Protein AF-A0A699WHK5-F1 (afdb_monomer_lite)

Structure (mmCIF, N/CA/C/O backbone):
data_AF-A0A699WHK5-F1
#
_entry.id   AF-A0A699WHK5-F1
#
loop_
_atom_site.group_PDB
_atom_site.id
_atom_site.type_symbol
_atom_site.label_atom_id
_atom_site.label_alt_id
_atom_site.label_comp_id
_atom_site.label_asym_id
_atom_site.label_entity_id
_atom_site.label_seq_id
_atom_site.pdbx_PDB_ins_code
_atom_site.Cartn_x
_atom_site.Cartn_y
_atom_site.Cartn_z
_atom_site.occupancy
_atom_site.B_iso_or_equiv
_atom_site.auth_seq_id
_atom_site.auth_comp_id
_atom_site.auth_asym_id
_atom_site.auth_atom_id
_atom_site.pdbx_PDB_model_num
ATOM 1 N N . MET A 1 1 ? 8.293 5.431 -17.877 1.00 53.56 1 MET A N 1
ATOM 2 C CA . MET A 1 1 ? 8.292 4.482 -16.744 1.00 53.56 1 MET A CA 1
ATOM 3 C C . MET A 1 1 ? 8.827 5.246 -15.550 1.00 53.56 1 MET A C 1
ATOM 5 O O . MET A 1 1 ? 9.984 5.637 -15.575 1.00 53.56 1 MET A O 1
ATOM 9 N N . ASP A 1 2 ? 7.966 5.569 -14.587 1.00 67.81 2 ASP A N 1
ATOM 10 C CA . ASP A 1 2 ? 8.274 6.562 -13.553 1.00 67.81 2 ASP A CA 1
ATOM 11 C C . ASP A 1 2 ? 8.861 5.880 -12.313 1.00 67.81 2 ASP A C 1
ATOM 13 O O . ASP A 1 2 ? 8.115 5.371 -11.473 1.00 67.81 2 ASP A O 1
ATOM 17 N N . LEU A 1 3 ? 10.190 5.900 -12.177 1.00 70.50 3 LEU A N 1
ATOM 18 C CA . LEU A 1 3 ? 10.888 5.398 -10.985 1.00 70.50 3 LEU A CA 1
ATOM 19 C C . LEU A 1 3 ? 10.307 6.014 -9.696 1.00 70.50 3 LEU A C 1
ATOM 21 O O . LEU A 1 3 ? 10.109 5.318 -8.705 1.00 70.50 3 LEU A O 1
ATOM 25 N N . ALA A 1 4 ? 9.887 7.283 -9.764 1.00 78.38 4 ALA A N 1
ATOM 26 C CA . ALA A 1 4 ? 9.227 8.003 -8.678 1.00 78.38 4 ALA A CA 1
ATOM 27 C C . ALA A 1 4 ? 7.933 7.334 -8.172 1.00 78.38 4 ALA A C 1
ATOM 29 O O . ALA A 1 4 ? 7.662 7.351 -6.974 1.00 78.38 4 ALA A O 1
ATOM 30 N N . LYS A 1 5 ? 7.127 6.717 -9.051 1.00 78.00 5 LYS A N 1
ATOM 31 C CA . LYS A 1 5 ? 5.894 6.022 -8.634 1.00 78.00 5 LYS A CA 1
ATOM 32 C C . LYS A 1 5 ? 6.208 4.720 -7.906 1.00 78.00 5 LYS A C 1
ATOM 34 O O . LYS A 1 5 ? 5.503 4.362 -6.969 1.00 78.00 5 LYS A O 1
ATOM 39 N N . VAL A 1 6 ? 7.252 4.014 -8.336 1.00 78.06 6 VAL A N 1
ATOM 40 C CA . VAL A 1 6 ? 7.688 2.768 -7.693 1.00 78.06 6 VAL A CA 1
ATOM 41 C C . VAL A 1 6 ? 8.357 3.071 -6.365 1.00 78.06 6 VAL A C 1
ATOM 43 O O . VAL A 1 6 ? 8.020 2.443 -5.371 1.00 78.06 6 VAL A O 1
ATOM 46 N N . GLU A 1 7 ? 9.209 4.094 -6.301 1.00 81.94 7 GLU A N 1
ATOM 47 C CA . GLU A 1 7 ? 9.751 4.583 -5.035 1.00 81.94 7 GLU A CA 1
ATOM 48 C C . GLU A 1 7 ? 8.656 5.017 -4.064 1.00 81.94 7 GLU A C 1
ATOM 50 O O . GLU A 1 7 ? 8.745 4.683 -2.885 1.00 81.94 7 GLU A O 1
ATOM 55 N N . ALA A 1 8 ? 7.610 5.703 -4.538 1.00 84.44 8 ALA A N 1
ATOM 56 C CA . ALA A 1 8 ? 6.470 6.061 -3.701 1.00 84.44 8 ALA A CA 1
ATOM 57 C C . ALA A 1 8 ? 5.784 4.816 -3.121 1.00 84.44 8 ALA A C 1
ATOM 59 O O . ALA A 1 8 ? 5.477 4.797 -1.936 1.00 84.44 8 ALA A O 1
ATOM 60 N N . ILE A 1 9 ? 5.602 3.756 -3.917 1.00 83.75 9 ILE A N 1
ATOM 61 C CA . ILE A 1 9 ? 5.035 2.474 -3.466 1.00 83.75 9 ILE A CA 1
ATOM 62 C C . ILE A 1 9 ? 5.972 1.778 -2.465 1.00 83.75 9 ILE A C 1
ATOM 64 O O . ILE A 1 9 ? 5.512 1.300 -1.431 1.00 83.75 9 ILE A O 1
ATOM 68 N N . THR A 1 10 ? 7.285 1.764 -2.709 1.00 82.00 10 THR A N 1
ATOM 69 C CA . THR A 1 10 ? 8.294 1.159 -1.818 1.00 82.00 10 THR A CA 1
ATOM 70 C C . THR A 1 10 ? 8.414 1.890 -0.488 1.00 82.00 10 THR A C 1
ATOM 72 O O . THR A 1 10 ? 8.481 1.261 0.568 1.00 82.00 10 THR A O 1
ATOM 75 N N . LYS A 1 11 ? 8.415 3.221 -0.519 1.00 84.81 11 LYS A N 1
ATOM 76 C CA . LYS A 1 11 ? 8.484 4.079 0.669 1.00 84.81 11 LYS A CA 1
ATOM 77 C C . LYS A 1 11 ? 7.109 4.316 1.290 1.00 84.81 11 LYS A C 1
ATOM 79 O O . LYS A 1 11 ? 7.023 5.012 2.297 1.00 84.81 11 LYS A O 1
ATOM 84 N N . TRP A 1 12 ? 6.050 3.731 0.722 1.00 87.88 12 TRP A N 1
ATOM 85 C CA . TRP A 1 12 ? 4.698 3.901 1.233 1.00 87.88 12 TRP A CA 1
ATOM 86 C C . TRP A 1 12 ? 4.640 3.400 2.681 1.00 87.88 12 TRP A C 1
ATOM 88 O O . TRP A 1 12 ? 5.005 2.235 2.920 1.00 87.88 12 TRP A O 1
ATOM 98 N N . PRO A 1 13 ? 4.227 4.254 3.636 1.00 87.69 13 PRO A N 1
ATOM 99 C CA . PRO A 1 13 ? 4.138 3.878 5.039 1.00 87.69 13 PRO A CA 1
ATOM 100 C C . PRO A 1 13 ? 3.041 2.832 5.241 1.00 87.69 13 PRO A C 1
ATOM 102 O O . PRO A 1 13 ? 2.200 2.614 4.371 1.00 87.69 13 PRO A O 1
ATOM 105 N N . ARG A 1 14 ? 3.029 2.170 6.399 1.00 88.19 14 ARG A N 1
ATOM 106 C CA . ARG A 1 14 ? 1.927 1.270 6.752 1.00 88.19 14 ARG A CA 1
ATOM 107 C C . ARG A 1 14 ? 0.620 2.076 6.766 1.00 88.19 14 ARG A C 1
ATOM 109 O O . ARG A 1 14 ? 0.506 2.986 7.587 1.00 88.19 14 ARG A O 1
ATOM 116 N N . PRO A 1 15 ? -0.351 1.771 5.889 1.00 86.81 15 PRO A N 1
ATOM 117 C CA . PRO A 1 15 ? -1.584 2.533 5.835 1.00 86.81 15 PRO A CA 1
ATOM 118 C C . PRO A 1 15 ? -2.384 2.291 7.116 1.00 86.81 15 PRO A C 1
ATOM 120 O O . PRO A 1 15 ? -2.509 1.166 7.603 1.00 86.81 15 PRO A O 1
ATOM 123 N N . THR A 1 16 ? -2.924 3.372 7.663 1.00 87.00 16 THR A N 1
ATOM 124 C CA . THR A 1 16 ? -3.682 3.372 8.924 1.00 87.00 16 THR A CA 1
ATOM 125 C C . THR A 1 16 ? -5.183 3.493 8.697 1.00 87.00 16 THR A C 1
ATOM 127 O O . THR A 1 16 ? -5.976 3.291 9.613 1.00 87.00 16 THR A O 1
ATOM 130 N N . SER A 1 17 ? -5.572 3.824 7.465 1.00 86.75 17 SER A N 1
ATOM 131 C CA . SER A 1 17 ? -6.947 4.105 7.080 1.00 86.75 17 SER A CA 1
ATOM 132 C C . SER A 1 17 ? -7.319 3.451 5.753 1.00 86.75 17 SER A C 1
ATOM 134 O O . SER A 1 17 ? -6.496 3.293 4.849 1.00 86.75 17 SER A O 1
ATOM 136 N N . VAL A 1 18 ? -8.612 3.162 5.593 1.00 86.31 18 VAL A N 1
ATOM 137 C CA . VAL A 1 18 ? -9.204 2.628 4.353 1.00 86.31 18 VAL A CA 1
ATOM 138 C C . VAL A 1 18 ? -8.869 3.497 3.134 1.00 86.31 18 VAL A C 1
ATOM 140 O O . VAL A 1 18 ? -8.593 2.972 2.059 1.00 86.31 18 VAL A O 1
ATOM 143 N N . THR A 1 19 ? -8.832 4.821 3.299 1.00 87.69 19 THR A N 1
ATOM 144 C CA . THR A 1 19 ? -8.502 5.778 2.231 1.00 87.69 19 THR A CA 1
ATOM 145 C C . THR A 1 19 ? -7.058 5.643 1.736 1.00 87.69 19 THR A C 1
ATOM 147 O O . THR A 1 19 ? -6.801 5.763 0.535 1.00 87.69 19 THR A O 1
ATOM 150 N N . GLU A 1 20 ? -6.111 5.352 2.633 1.00 89.56 20 GLU A N 1
ATOM 151 C CA . GLU A 1 20 ? -4.712 5.110 2.263 1.00 89.56 20 GLU A CA 1
ATOM 152 C C . GLU A 1 20 ? -4.568 3.771 1.539 1.00 89.56 20 GLU A C 1
ATOM 154 O O . GLU A 1 20 ? -3.905 3.705 0.507 1.00 89.56 20 GLU A O 1
ATOM 159 N N . VAL A 1 21 ? -5.252 2.724 2.020 1.00 88.62 21 VAL A N 1
ATOM 160 C CA . VAL A 1 21 ? -5.294 1.416 1.345 1.00 88.62 21 VAL A CA 1
ATOM 161 C C . VAL A 1 21 ? -5.917 1.538 -0.047 1.00 88.62 21 VAL A C 1
ATOM 163 O O . VAL A 1 21 ? -5.387 0.973 -1.001 1.00 88.62 21 VAL A O 1
ATOM 166 N N . HIS A 1 22 ? -6.996 2.315 -0.192 1.00 87.94 22 HIS A N 1
ATOM 167 C CA . HIS A 1 22 ? -7.613 2.600 -1.489 1.00 87.94 22 HIS A CA 1
ATOM 168 C C . HIS A 1 22 ? -6.627 3.294 -2.435 1.00 87.94 22 HIS A C 1
ATOM 170 O O . HIS A 1 22 ? -6.468 2.876 -3.580 1.00 87.94 22 HIS A O 1
ATOM 176 N N . SER A 1 23 ? -5.948 4.339 -1.956 1.00 89.88 23 SER A N 1
ATOM 177 C CA . SER A 1 23 ? -4.951 5.083 -2.736 1.00 89.88 23 SER A CA 1
ATOM 178 C C . SER A 1 23 ? -3.787 4.189 -3.167 1.00 89.88 23 SER A C 1
ATOM 180 O O . SER A 1 23 ? -3.386 4.210 -4.331 1.00 89.88 23 SER A O 1
ATOM 182 N N . PHE A 1 24 ? -3.299 3.343 -2.257 1.00 88.81 24 PHE A N 1
ATOM 183 C CA . PHE A 1 24 ? -2.268 2.359 -2.552 1.00 88.81 24 PHE A CA 1
ATOM 184 C C . PHE A 1 24 ? -2.736 1.349 -3.602 1.00 88.81 24 PHE A C 1
ATOM 186 O O . PHE A 1 24 ? -2.039 1.140 -4.587 1.00 88.81 24 PHE A O 1
ATOM 193 N N . LEU A 1 25 ? -3.921 0.751 -3.443 1.00 87.94 25 LEU A N 1
ATOM 194 C CA . LEU A 1 25 ? -4.455 -0.222 -4.399 1.00 87.94 25 LEU A CA 1
ATOM 195 C C . LEU A 1 25 ? -4.738 0.398 -5.770 1.00 87.94 25 LEU A C 1
ATOM 197 O O . LEU A 1 25 ? -4.553 -0.278 -6.780 1.00 87.94 25 LEU A O 1
ATOM 201 N N . ALA A 1 26 ? -5.134 1.670 -5.828 1.00 87.75 26 ALA A N 1
ATOM 202 C CA . ALA A 1 26 ? -5.301 2.394 -7.084 1.00 87.75 26 ALA A CA 1
ATOM 203 C C . ALA A 1 26 ? -3.964 2.530 -7.835 1.00 87.75 26 ALA A C 1
ATOM 205 O O . ALA A 1 26 ? -3.888 2.229 -9.028 1.00 87.75 26 ALA A O 1
ATOM 206 N N . LEU A 1 27 ? -2.892 2.903 -7.128 1.00 85.81 27 LEU A N 1
ATOM 207 C CA . LEU A 1 27 ? -1.532 2.969 -7.673 1.00 85.81 27 LEU A CA 1
ATOM 208 C C . LEU A 1 27 ? -0.984 1.586 -8.034 1.00 85.81 27 LEU A C 1
ATOM 210 O O . LEU A 1 27 ? -0.476 1.380 -9.133 1.00 85.81 27 LEU A O 1
ATOM 214 N N . ALA A 1 28 ? -1.127 0.617 -7.139 1.00 85.31 28 ALA A N 1
ATOM 215 C CA . ALA A 1 28 ? -0.705 -0.762 -7.338 1.00 85.31 28 ALA A CA 1
ATOM 216 C C . ALA A 1 28 ? -1.456 -1.421 -8.511 1.00 85.31 28 ALA A C 1
ATOM 218 O O . ALA A 1 28 ? -0.884 -2.216 -9.256 1.00 85.31 28 ALA A O 1
ATOM 219 N N . GLY A 1 29 ? -2.713 -1.026 -8.739 1.00 84.69 29 GLY A N 1
ATOM 220 C CA . GLY A 1 29 ? -3.538 -1.455 -9.863 1.00 84.69 29 GLY A CA 1
ATOM 221 C C . GLY A 1 29 ? -2.962 -1.078 -11.229 1.00 84.69 29 GLY A C 1
ATOM 222 O O . GLY A 1 29 ? -3.165 -1.824 -12.187 1.00 84.69 29 GLY A O 1
ATOM 223 N N . TYR A 1 30 ? -2.175 0.001 -11.325 1.00 83.94 30 TYR A N 1
ATOM 224 C CA . TYR A 1 30 ? -1.416 0.336 -12.538 1.00 83.94 30 TYR A CA 1
ATOM 225 C C . TYR A 1 30 ? -0.387 -0.755 -12.880 1.00 83.94 30 TYR A C 1
ATOM 227 O O . TYR A 1 30 ? -0.206 -1.115 -14.043 1.00 83.94 30 TYR A O 1
ATOM 235 N N . TYR A 1 31 ? 0.228 -1.346 -11.855 1.00 82.25 31 TYR A N 1
ATOM 236 C CA . TYR A 1 31 ? 1.256 -2.381 -11.977 1.00 82.25 31 TYR A CA 1
ATOM 237 C C . TYR A 1 31 ? 0.698 -3.809 -11.969 1.00 82.25 31 TYR A C 1
ATOM 239 O O . TYR A 1 31 ? 1.467 -4.764 -12.072 1.00 82.25 31 TYR A O 1
ATOM 247 N N . ARG A 1 32 ? -0.631 -3.990 -11.922 1.00 82.62 32 ARG A N 1
ATOM 248 C CA . ARG A 1 32 ? -1.281 -5.316 -11.863 1.00 82.62 32 ARG A CA 1
ATOM 249 C C . ARG A 1 32 ? -0.832 -6.289 -12.956 1.00 82.62 32 ARG A C 1
ATOM 251 O O . ARG A 1 32 ? -0.925 -7.491 -12.762 1.00 82.62 32 ARG A O 1
ATOM 258 N N . ARG A 1 33 ? -0.407 -5.779 -14.121 1.00 82.12 33 ARG A N 1
ATOM 259 C CA . ARG A 1 33 ? 0.054 -6.591 -15.263 1.00 82.12 33 ARG A CA 1
ATOM 260 C C . ARG A 1 33 ? 1.405 -7.256 -15.015 1.00 82.12 33 ARG A C 1
ATOM 262 O O . ARG A 1 33 ? 1.702 -8.244 -15.668 1.00 82.12 33 ARG A O 1
ATOM 269 N N . PHE A 1 34 ? 2.188 -6.723 -14.085 1.00 76.12 34 PHE A N 1
ATOM 270 C CA . PHE A 1 34 ? 3.520 -7.219 -13.765 1.00 76.12 34 PHE A CA 1
ATOM 271 C C . PHE A 1 34 ? 3.575 -7.955 -12.421 1.00 76.12 34 PHE A C 1
ATOM 273 O O . PHE A 1 34 ? 4.559 -8.615 -12.109 1.00 76.12 34 PHE A O 1
ATOM 280 N N . VAL A 1 35 ? 2.513 -7.852 -11.621 1.00 82.94 35 VAL A N 1
ATOM 281 C CA . VAL A 1 35 ? 2.384 -8.548 -10.342 1.00 82.94 35 VAL A CA 1
ATOM 282 C C . VAL A 1 35 ? 1.565 -9.816 -10.553 1.00 82.94 35 VAL A C 1
ATOM 284 O O . VAL A 1 35 ? 0.331 -9.788 -10.566 1.00 82.94 35 VAL A O 1
ATOM 287 N N . GLU A 1 36 ? 2.245 -10.951 -10.692 1.00 83.38 36 GLU A N 1
ATOM 288 C CA . GLU A 1 36 ? 1.564 -12.242 -10.724 1.00 83.38 36 GLU A CA 1
ATOM 289 C C . GLU A 1 36 ? 0.831 -12.481 -9.397 1.00 83.38 36 GLU A C 1
ATOM 291 O O . GLU A 1 36 ? 1.373 -12.255 -8.313 1.00 83.38 36 GLU A O 1
ATOM 296 N N . GLY A 1 37 ? -0.432 -12.903 -9.471 1.00 85.56 37 GLY A N 1
ATOM 297 C CA . GLY A 1 37 ? -1.247 -13.128 -8.280 1.00 85.56 37 GLY A CA 1
ATOM 298 C C . GLY A 1 37 ? -1.684 -11.850 -7.555 1.00 85.56 37 GLY A C 1
ATOM 299 O O . GLY A 1 37 ? -2.111 -11.948 -6.405 1.00 85.56 37 GLY A O 1
ATOM 300 N N . PHE A 1 38 ? -1.646 -10.676 -8.207 1.00 87.19 38 PHE A N 1
ATOM 301 C CA . PHE A 1 38 ? -2.096 -9.398 -7.631 1.00 87.19 38 PHE A CA 1
ATOM 302 C C . PHE A 1 38 ? -3.440 -9.517 -6.912 1.00 87.19 38 PHE A C 1
ATOM 304 O O . PHE A 1 38 ? -3.569 -9.092 -5.772 1.00 87.19 38 PHE A O 1
ATOM 311 N N . SER A 1 39 ? -4.437 -10.148 -7.538 1.00 86.00 39 SER A N 1
ATOM 312 C CA . SER A 1 39 ? -5.768 -10.319 -6.946 1.00 86.00 39 SER A CA 1
ATOM 313 C C . SER A 1 39 ? -5.745 -11.095 -5.626 1.00 86.00 39 SER A C 1
ATOM 315 O O . SER A 1 39 ? -6.531 -10.791 -4.734 1.00 86.00 39 SER A O 1
ATOM 317 N N . ARG A 1 40 ? -4.838 -12.069 -5.477 1.00 88.88 40 ARG A N 1
ATOM 318 C CA . ARG A 1 40 ? -4.694 -12.882 -4.261 1.00 88.88 40 ARG A CA 1
ATOM 319 C C . ARG A 1 40 ? -4.049 -12.095 -3.120 1.00 88.88 40 ARG A C 1
ATOM 321 O O . ARG A 1 40 ? -4.460 -12.264 -1.979 1.00 88.88 40 ARG A O 1
ATOM 328 N N . LEU A 1 41 ? -3.097 -11.218 -3.436 1.00 88.62 41 LEU A N 1
ATOM 329 C CA . LEU A 1 41 ? -2.455 -10.318 -2.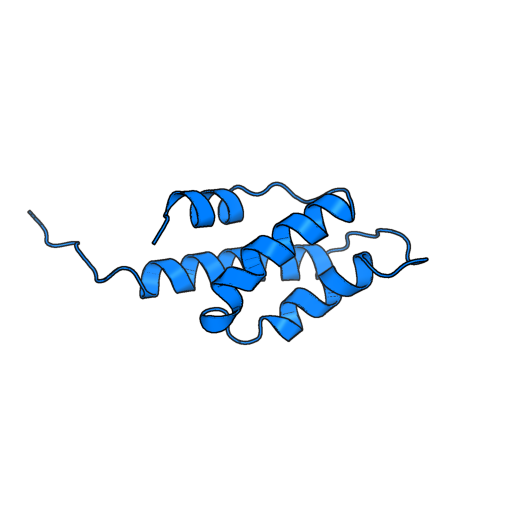471 1.00 88.62 41 LEU A CA 1
ATOM 330 C C . LEU A 1 41 ? -3.352 -9.119 -2.122 1.00 88.62 41 LEU A C 1
ATOM 332 O O . LEU A 1 41 ? -3.425 -8.689 -0.979 1.00 88.62 41 LEU A O 1
ATOM 336 N N . ALA A 1 42 ? -4.092 -8.593 -3.096 1.00 87.69 42 ALA A N 1
ATOM 337 C CA . ALA A 1 42 ? -5.015 -7.484 -2.889 1.00 87.69 42 ALA A CA 1
ATOM 338 C C . ALA A 1 42 ? -6.270 -7.907 -2.114 1.00 87.69 42 ALA A C 1
ATOM 340 O O . ALA A 1 42 ? -6.863 -7.076 -1.440 1.00 87.69 42 ALA A O 1
ATOM 341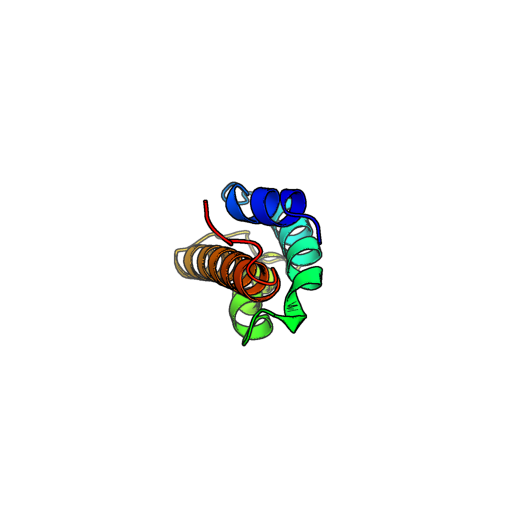 N N . LEU A 1 43 ? -6.658 -9.185 -2.165 1.00 88.44 43 LEU A N 1
ATOM 342 C CA . LEU A 1 43 ? -7.836 -9.750 -1.498 1.00 88.44 43 LEU A CA 1
ATOM 343 C C . LEU A 1 43 ? -7.980 -9.334 -0.018 1.00 88.44 43 LEU A C 1
ATOM 345 O O . LEU A 1 43 ? -9.005 -8.729 0.314 1.00 88.44 43 LEU A O 1
ATOM 349 N N . PRO A 1 44 ? -6.996 -9.594 0.868 1.00 87.50 44 PRO A N 1
ATOM 350 C CA . PRO A 1 44 ? -7.066 -9.174 2.269 1.00 87.50 44 PRO A CA 1
ATOM 351 C C . PRO A 1 44 ? -7.120 -7.652 2.441 1.00 87.50 44 PRO A C 1
ATOM 353 O O . PRO A 1 44 ? -7.800 -7.181 3.347 1.00 87.50 44 PRO A O 1
ATOM 356 N N . LEU A 1 45 ? -6.494 -6.877 1.550 1.00 87.94 45 LEU A N 1
ATOM 357 C CA . LEU A 1 45 ? -6.553 -5.411 1.574 1.00 87.94 45 LEU A CA 1
ATOM 358 C C . LEU A 1 45 ? -7.925 -4.883 1.126 1.00 87.94 45 LEU A C 1
ATOM 360 O O . LEU A 1 45 ? -8.474 -3.988 1.756 1.00 87.94 45 LEU A O 1
ATOM 364 N N . THR A 1 46 ? -8.537 -5.474 0.097 1.00 86.31 46 THR A N 1
ATOM 365 C CA . THR A 1 46 ? -9.902 -5.126 -0.332 1.00 86.31 46 THR A CA 1
ATOM 366 C C . THR A 1 46 ? -10.969 -5.498 0.692 1.00 86.31 46 THR A C 1
ATOM 368 O O . THR A 1 46 ? -12.012 -4.847 0.726 1.00 86.31 46 THR A O 1
ATOM 371 N N . LYS A 1 47 ? -10.736 -6.513 1.538 1.00 86.19 47 LYS A N 1
ATOM 372 C CA . LYS A 1 47 ? -11.637 -6.830 2.658 1.00 86.19 47 LYS A CA 1
ATOM 373 C C . LYS A 1 47 ? -11.680 -5.691 3.679 1.00 86.19 47 LYS A C 1
ATOM 375 O O . LYS A 1 47 ? -12.772 -5.239 4.003 1.00 86.19 47 LYS A O 1
ATOM 380 N N . LEU A 1 48 ? -10.524 -5.108 4.022 1.00 83.38 48 LEU A N 1
ATOM 381 C CA . LEU A 1 48 ? -10.444 -3.930 4.905 1.00 83.38 48 LEU A CA 1
ATOM 382 C C . LEU A 1 48 ? -11.254 -2.727 4.409 1.00 83.38 48 LEU A C 1
ATOM 384 O O . LEU A 1 48 ? -11.614 -1.859 5.196 1.00 83.38 48 LEU A O 1
ATOM 388 N N . MET A 1 49 ? -11.505 -2.648 3.102 1.00 83.19 49 MET A N 1
ATOM 389 C CA . MET A 1 49 ? -12.240 -1.547 2.486 1.00 83.19 49 MET A CA 1
ATOM 390 C C . MET A 1 49 ? -13.749 -1.793 2.415 1.00 83.19 49 MET A C 1
ATOM 392 O O . MET A 1 49 ? -14.493 -0.914 1.975 1.00 83.19 49 MET A O 1
ATOM 396 N N . ARG A 1 50 ? -14.226 -2.981 2.808 1.00 83.12 50 ARG A N 1
ATOM 397 C CA . ARG A 1 50 ? -15.654 -3.291 2.784 1.00 83.12 50 ARG A CA 1
ATOM 398 C C . ARG A 1 50 ? -16.396 -2.449 3.811 1.00 83.12 50 ARG A C 1
ATOM 400 O O . ARG A 1 50 ? -16.014 -2.335 4.974 1.00 83.12 50 ARG A O 1
ATOM 407 N N . LYS A 1 51 ? -17.515 -1.876 3.369 1.00 77.50 51 LYS A N 1
ATOM 408 C CA . LYS A 1 51 ? -18.387 -1.063 4.213 1.00 77.50 51 LYS A CA 1
ATOM 409 C C . LYS A 1 51 ? -18.941 -1.921 5.357 1.00 77.50 51 LYS A C 1
ATOM 411 O O . LYS A 1 51 ? -19.617 -2.912 5.101 1.00 77.50 51 LYS A O 1
ATOM 416 N N . GLY A 1 52 ? -18.668 -1.513 6.596 1.00 72.75 52 GLY A N 1
ATOM 417 C CA . GLY A 1 52 ? -19.119 -2.205 7.810 1.00 72.75 52 GLY A CA 1
ATOM 418 C C . GLY A 1 52 ? -18.083 -3.138 8.445 1.00 72.75 52 GLY A C 1
ATOM 419 O O . GLY A 1 52 ? -18.333 -3.646 9.535 1.00 72.75 52 GLY A O 1
ATOM 420 N N . GLU A 1 53 ? -16.920 -3.334 7.820 1.00 75.12 53 GLU A N 1
ATOM 421 C CA . GLU A 1 53 ? -15.811 -4.084 8.411 1.00 75.12 53 GLU A CA 1
ATOM 422 C C . GLU A 1 53 ? -14.935 -3.140 9.254 1.00 75.12 53 GLU A C 1
ATOM 424 O O . GLU A 1 53 ? -14.672 -1.998 8.866 1.00 75.12 53 GLU A O 1
ATOM 429 N N . LYS A 1 54 ? -14.499 -3.585 10.440 1.00 80.50 54 LYS A N 1
ATOM 430 C CA . LYS A 1 54 ? -13.514 -2.824 11.221 1.00 80.50 54 LYS A CA 1
ATOM 431 C C . LYS A 1 54 ? -12.184 -2.869 10.475 1.00 80.50 54 LYS A C 1
ATOM 433 O O . LYS A 1 54 ? -11.756 -3.937 10.047 1.00 80.50 54 LYS A O 1
ATOM 438 N N . PHE A 1 55 ? -11.514 -1.726 10.362 1.00 83.75 55 PHE A N 1
ATOM 439 C CA . PHE A 1 55 ? -10.152 -1.681 9.844 1.00 83.75 55 PHE A CA 1
ATOM 440 C C . PHE A 1 55 ? -9.220 -2.384 10.840 1.00 83.75 55 PHE A C 1
ATOM 442 O O . PHE A 1 55 ? -8.825 -1.801 11.848 1.00 83.75 55 PHE A O 1
ATOM 449 N N . VAL A 1 56 ? -8.923 -3.659 10.592 1.00 84.38 56 VAL A N 1
ATOM 450 C CA . VAL A 1 56 ? 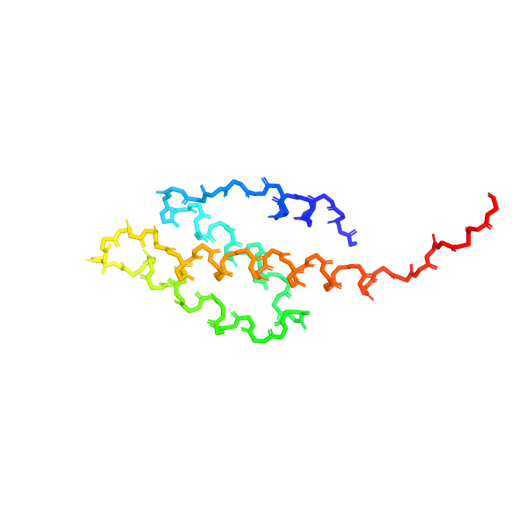-8.025 -4.460 11.430 1.00 84.38 56 VAL A CA 1
ATOM 451 C C . VAL A 1 56 ? -6.808 -4.848 10.608 1.00 84.38 56 VAL A C 1
ATOM 453 O O . VAL A 1 56 ? -6.868 -5.726 9.752 1.00 84.38 56 VAL A O 1
ATOM 456 N N . TRP A 1 57 ? -5.692 -4.181 10.873 1.00 86.56 57 TRP A N 1
ATOM 457 C CA . TRP A 1 57 ? -4.428 -4.481 10.216 1.00 86.56 57 TRP A CA 1
ATOM 458 C C . TRP A 1 57 ? -3.668 -5.557 10.992 1.00 86.56 57 TRP A C 1
ATOM 460 O O . TRP A 1 57 ? -2.994 -5.243 11.974 1.00 86.56 57 TRP A O 1
ATOM 470 N N . ASN A 1 58 ? -3.782 -6.810 10.551 1.00 88.44 58 ASN A N 1
ATOM 471 C CA . ASN A 1 58 ? -3.031 -7.936 11.107 1.00 88.44 58 ASN A CA 1
ATOM 472 C C . ASN A 1 58 ? -1.824 -8.281 10.225 1.00 88.44 58 ASN A C 1
ATOM 474 O O . ASN A 1 58 ? -1.624 -7.707 9.151 1.00 88.44 58 ASN A O 1
ATOM 478 N N . GLU A 1 59 ? -1.061 -9.283 10.653 1.00 88.88 59 GLU A N 1
ATOM 479 C CA . GLU A 1 59 ? 0.076 -9.826 9.906 1.00 88.88 59 GLU A CA 1
ATOM 480 C C . GLU A 1 59 ? -0.302 -10.286 8.490 1.00 88.88 59 GLU A C 1
ATOM 482 O O . GLU A 1 59 ? 0.481 -10.106 7.566 1.00 88.88 59 GLU A O 1
ATOM 487 N N . GLU A 1 60 ? -1.511 -10.815 8.263 1.00 87.81 60 GLU A N 1
ATOM 488 C CA . GLU A 1 60 ? -1.956 -11.191 6.911 1.00 87.81 60 GLU A CA 1
ATOM 489 C C . GLU A 1 60 ? -2.049 -9.987 5.962 1.00 87.81 60 GLU A C 1
ATOM 491 O O . GLU A 1 60 ? -1.650 -10.077 4.796 1.00 87.81 60 GLU A O 1
ATOM 496 N N . GLN A 1 61 ? -2.569 -8.855 6.447 1.00 87.69 61 GLN A N 1
ATOM 497 C CA . GLN A 1 61 ? -2.677 -7.621 5.668 1.00 87.69 61 GLN A CA 1
ATOM 498 C C . GLN A 1 61 ? -1.301 -6.988 5.464 1.00 87.69 61 GLN A C 1
ATOM 500 O O . GLN A 1 61 ? -0.994 -6.570 4.349 1.00 87.69 61 GLN A O 1
ATOM 505 N N . GLU A 1 62 ? -0.462 -6.984 6.502 1.00 90.19 62 GLU A N 1
ATOM 506 C CA . GLU A 1 62 ? 0.914 -6.489 6.431 1.00 90.19 62 GLU A CA 1
ATOM 507 C C . GLU A 1 62 ? 1.749 -7.287 5.431 1.00 90.19 62 GLU A C 1
ATOM 509 O O . GLU A 1 62 ? 2.324 -6.714 4.509 1.00 90.19 62 GLU A O 1
ATOM 514 N N . LYS A 1 63 ? 1.715 -8.617 5.531 1.00 91.00 63 LYS A N 1
ATOM 515 C CA . LYS A 1 63 ? 2.415 -9.519 4.619 1.00 91.00 63 LYS A CA 1
ATOM 516 C C . LYS A 1 63 ? 1.947 -9.341 3.181 1.00 91.00 63 LYS A C 1
ATOM 518 O O . LYS A 1 63 ? 2.760 -9.325 2.265 1.00 91.00 63 LYS A O 1
ATOM 523 N N . SER A 1 64 ? 0.642 -9.174 2.973 1.00 90.62 64 SER A N 1
ATOM 524 C CA . SER A 1 64 ? 0.088 -8.956 1.635 1.00 90.62 64 SER A CA 1
ATOM 525 C C . SER A 1 64 ? 0.474 -7.597 1.054 1.00 90.62 64 SER A C 1
ATOM 527 O O . SER A 1 64 ? 0.748 -7.496 -0.141 1.00 90.62 64 SER A O 1
ATOM 529 N N . PHE A 1 65 ? 0.517 -6.560 1.892 1.00 89.94 65 PHE A N 1
ATOM 530 C CA . PHE A 1 65 ? 0.968 -5.223 1.522 1.00 89.94 65 PHE A CA 1
ATOM 531 C C . PHE A 1 65 ? 2.455 -5.207 1.156 1.00 89.94 65 PHE A C 1
ATOM 533 O O . PHE A 1 65 ? 2.829 -4.659 0.119 1.00 89.94 65 PHE A O 1
ATOM 540 N N . GLU A 1 66 ? 3.295 -5.849 1.965 1.00 89.81 66 GLU A N 1
ATOM 541 C CA . GLU A 1 66 ? 4.731 -5.938 1.723 1.00 89.81 66 GLU A CA 1
ATOM 542 C C . GLU A 1 66 ? 5.0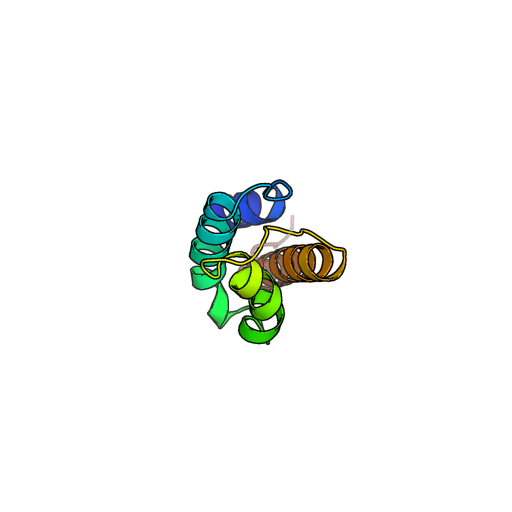50 -6.771 0.476 1.00 89.81 66 GLU A C 1
ATOM 544 O O . GLU A 1 66 ? 5.806 -6.314 -0.381 1.00 89.81 66 GLU A O 1
ATOM 549 N N . GLU A 1 67 ? 4.390 -7.919 0.293 1.00 90.31 67 GLU A N 1
ATOM 550 C CA . GLU A 1 67 ? 4.496 -8.719 -0.935 1.00 90.31 67 GLU A CA 1
ATOM 551 C C . GLU A 1 67 ? 4.089 -7.914 -2.175 1.00 90.31 67 GLU A C 1
ATOM 553 O O . GLU A 1 67 ? 4.757 -7.980 -3.207 1.00 90.31 67 GLU A O 1
ATOM 558 N N . LEU A 1 68 ? 3.019 -7.115 -2.093 1.00 88.62 68 LEU A N 1
ATOM 559 C CA . LEU A 1 68 ? 2.612 -6.222 -3.181 1.00 88.62 68 LEU A CA 1
ATOM 560 C C . LEU A 1 68 ? 3.712 -5.217 -3.522 1.00 88.62 68 LEU A C 1
ATOM 562 O O . LEU A 1 68 ? 4.045 -5.064 -4.696 1.00 88.62 68 LEU A O 1
ATOM 566 N N . LYS A 1 69 ? 4.314 -4.575 -2.517 1.00 88.00 69 LYS A N 1
ATOM 567 C CA . LYS A 1 69 ? 5.439 -3.649 -2.716 1.00 88.00 69 LYS A CA 1
ATOM 568 C C . LYS A 1 69 ? 6.620 -4.356 -3.384 1.00 88.00 69 LYS A C 1
ATOM 570 O O . LYS A 1 69 ? 7.107 -3.873 -4.404 1.00 88.00 69 LYS A O 1
ATOM 575 N N . GLN A 1 70 ? 7.024 -5.520 -2.877 1.00 86.94 70 GLN A N 1
ATOM 576 C CA . GLN A 1 70 ? 8.133 -6.312 -3.422 1.00 86.94 70 GLN A CA 1
ATOM 577 C C . GLN A 1 70 ? 7.891 -6.725 -4.878 1.00 86.94 70 GLN A C 1
ATOM 579 O O . GLN A 1 70 ? 8.754 -6.526 -5.734 1.00 86.94 70 GLN A O 1
ATOM 584 N N . ARG A 1 71 ? 6.695 -7.235 -5.196 1.00 86.69 71 ARG A N 1
ATOM 585 C CA . ARG A 1 71 ? 6.335 -7.644 -6.562 1.00 86.69 71 ARG A CA 1
ATOM 586 C C . ARG A 1 71 ? 6.330 -6.464 -7.525 1.00 86.69 71 ARG A C 1
ATOM 588 O O . ARG A 1 71 ? 6.788 -6.620 -8.648 1.00 86.69 71 ARG A O 1
ATOM 595 N N . ILE A 1 72 ? 5.835 -5.298 -7.101 1.00 83.62 72 ILE A N 1
ATOM 596 C CA . ILE A 1 72 ? 5.811 -4.081 -7.929 1.00 83.62 72 ILE A CA 1
ATOM 597 C C . ILE A 1 72 ? 7.233 -3.573 -8.199 1.00 83.62 72 ILE A C 1
ATOM 599 O O . ILE A 1 72 ? 7.542 -3.198 -9.329 1.00 83.62 72 ILE A O 1
ATOM 603 N N . VAL A 1 73 ? 8.112 -3.599 -7.194 1.00 82.94 73 VAL A N 1
ATOM 604 C CA . VAL A 1 73 ? 9.530 -3.239 -7.356 1.00 82.94 73 VAL A CA 1
ATOM 605 C C . VAL A 1 73 ? 10.234 -4.210 -8.294 1.00 82.94 73 VAL A C 1
ATOM 607 O O . VAL A 1 73 ? 10.887 -3.779 -9.240 1.00 82.94 73 VAL A O 1
ATOM 610 N N . SER A 1 74 ? 10.063 -5.513 -8.072 1.00 80.31 74 SER A N 1
ATOM 611 C CA . SER A 1 74 ? 10.668 -6.561 -8.897 1.00 80.31 74 SER A CA 1
ATOM 612 C C . SER A 1 74 ? 10.198 -6.466 -10.352 1.00 80.31 74 SER A C 1
ATOM 614 O O . SER A 1 74 ? 11.014 -6.416 -11.268 1.00 80.31 74 SER A O 1
ATOM 616 N N . ALA A 1 75 ? 8.891 -6.306 -10.562 1.00 76.12 75 ALA A N 1
ATOM 617 C CA . ALA A 1 75 ? 8.289 -6.014 -11.856 1.00 76.12 75 ALA A CA 1
ATOM 618 C C . ALA A 1 75 ? 8.927 -4.817 -12.573 1.00 76.12 75 ALA A C 1
ATOM 620 O O . ALA A 1 75 ? 9.193 -4.886 -13.774 1.00 76.12 75 ALA A O 1
ATOM 621 N N . HIS A 1 76 ? 9.154 -3.716 -11.851 1.00 70.31 76 HIS A N 1
ATOM 622 C CA . HIS A 1 76 ? 9.752 -2.514 -12.421 1.00 70.31 76 HIS A CA 1
ATOM 623 C C . HIS A 1 76 ? 11.225 -2.710 -12.781 1.00 70.31 76 HIS A C 1
ATOM 625 O O . HIS A 1 76 ? 11.642 -2.315 -13.868 1.00 70.31 76 HIS A O 1
ATOM 631 N N . VAL A 1 77 ? 11.995 -3.369 -11.910 1.00 65.88 77 VAL A N 1
ATOM 632 C CA . VAL A 1 77 ? 13.387 -3.749 -12.197 1.00 65.88 77 VAL A CA 1
ATOM 633 C C . VAL A 1 77 ? 13.463 -4.617 -13.458 1.00 65.88 77 VAL A C 1
ATOM 635 O O . VAL A 1 77 ? 14.358 -4.419 -14.270 1.00 65.88 77 VAL A O 1
ATOM 638 N N . LEU A 1 78 ? 12.495 -5.514 -13.671 1.00 63.81 78 LEU A N 1
ATOM 639 C CA . LEU A 1 78 ? 12.413 -6.362 -14.867 1.00 63.81 78 LEU A CA 1
ATOM 640 C C . LEU A 1 78 ? 12.005 -5.611 -16.146 1.00 63.81 78 LEU A C 1
ATOM 642 O O . LEU A 1 78 ? 12.284 -6.088 -17.242 1.00 63.81 78 LEU A O 1
ATOM 646 N N . THR A 1 79 ? 11.323 -4.466 -16.034 1.00 59.06 79 THR A N 1
ATOM 647 C CA . THR A 1 79 ? 10.906 -3.659 -17.197 1.00 59.06 79 THR A CA 1
ATOM 648 C C . THR A 1 79 ? 11.870 -2.537 -17.553 1.00 59.06 79 THR A C 1
ATOM 650 O O . THR A 1 79 ? 11.753 -1.965 -18.637 1.00 59.06 79 THR A O 1
ATOM 653 N N . LEU A 1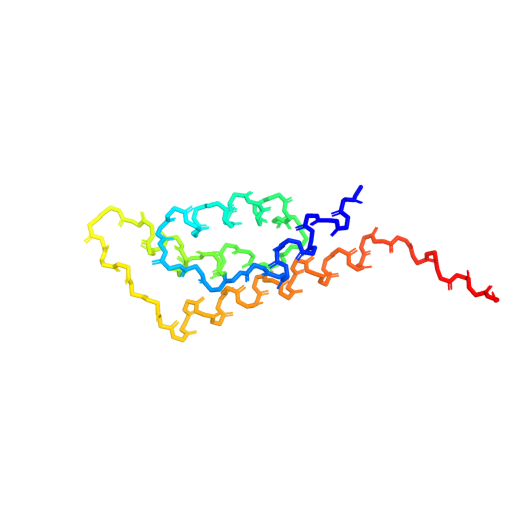 80 ? 12.824 -2.219 -16.681 1.00 55.62 80 LEU A N 1
ATOM 654 C CA . LEU A 1 80 ? 13.995 -1.451 -17.075 1.00 55.62 80 LEU A CA 1
ATOM 655 C C . LEU A 1 80 ? 14.828 -2.340 -18.012 1.00 55.62 80 LEU A C 1
ATOM 657 O O . LEU A 1 80 ? 15.376 -3.338 -17.540 1.00 55.62 80 LEU A O 1
ATOM 661 N N . PRO A 1 81 ? 14.961 -2.026 -19.322 1.00 49.28 81 PRO A N 1
ATOM 662 C CA . PRO A 1 81 ? 16.051 -2.620 -20.079 1.00 49.28 81 PRO A CA 1
ATOM 663 C C . PRO A 1 81 ? 17.311 -2.239 -19.316 1.00 49.28 81 PRO A C 1
ATOM 665 O O . PRO A 1 81 ? 17.475 -1.070 -18.963 1.00 49.28 81 PRO A O 1
ATOM 668 N N . SER A 1 82 ? 18.136 -3.221 -18.969 1.00 48.78 82 SER A N 1
ATOM 669 C CA . SER A 1 82 ? 19.378 -3.000 -18.244 1.00 48.7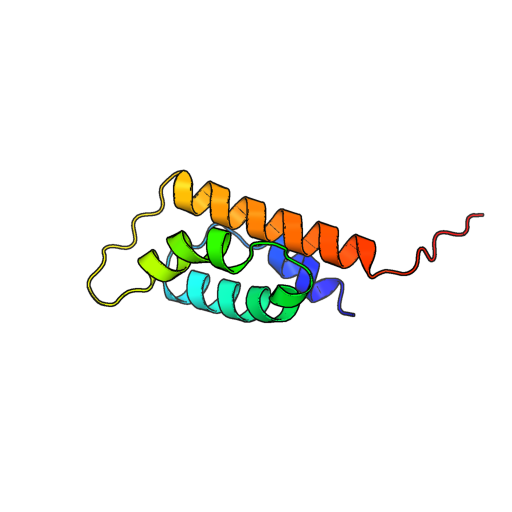8 82 SER A CA 1
ATOM 670 C C . SER A 1 82 ? 20.280 -2.055 -19.045 1.00 48.78 82 SER A C 1
ATOM 672 O O . SER A 1 82 ? 21.142 -2.479 -19.801 1.00 48.78 82 SER A O 1
ATOM 674 N N . GLY A 1 83 ? 20.088 -0.751 -18.867 1.00 48.84 83 GLY A N 1
ATOM 675 C CA . GLY A 1 83 ? 21.049 0.299 -19.157 1.00 48.84 83 GLY A CA 1
ATOM 676 C C . GLY A 1 83 ? 22.043 0.347 -18.009 1.00 48.84 83 GLY A C 1
ATOM 677 O O . GLY A 1 83 ? 22.160 1.353 -17.323 1.00 48.84 83 GLY A O 1
ATOM 678 N N . LEU A 1 84 ? 22.689 -0.787 -17.756 1.00 53.94 84 LEU A N 1
ATOM 679 C CA . LEU A 1 84 ? 23.860 -0.891 -16.902 1.00 53.94 84 LEU A CA 1
ATOM 680 C C . LEU A 1 84 ? 24.969 -1.546 -17.737 1.00 53.94 84 LEU A C 1
ATOM 682 O O . LEU A 1 84 ? 25.506 -2.588 -17.391 1.00 53.94 84 LEU A O 1
ATOM 686 N N . GLY A 1 85 ? 25.268 -0.945 -18.892 1.00 41.91 85 GLY A N 1
ATOM 687 C CA . GLY A 1 85 ? 26.664 -0.810 -19.300 1.00 41.91 85 GLY A CA 1
ATOM 688 C C . GLY A 1 85 ? 27.153 0.419 -18.537 1.00 41.91 85 GLY A C 1
ATOM 689 O O . GLY A 1 85 ? 26.636 1.504 -18.761 1.00 41.91 85 GLY A O 1
ATOM 690 N N . GLY A 1 86 ? 27.951 0.297 -17.484 1.00 53.97 86 GLY A N 1
ATOM 691 C CA . GLY A 1 86 ? 29.228 -0.394 -17.515 1.00 53.97 86 GLY A CA 1
ATOM 692 C C . GLY A 1 86 ? 30.219 0.573 -18.145 1.00 53.97 86 GLY A C 1
ATOM 693 O O . GLY A 1 86 ? 30.201 0.687 -19.363 1.00 53.97 86 GLY A O 1
ATOM 694 N N . PHE A 1 87 ? 30.925 1.325 -17.294 1.00 41.22 87 PHE A N 1
ATOM 695 C CA . PHE A 1 87 ? 32.314 1.815 -17.342 1.00 41.22 87 PHE A CA 1
ATOM 696 C C . PHE A 1 87 ? 32.462 2.973 -16.349 1.00 41.22 87 PHE A C 1
ATOM 698 O O . PHE A 1 87 ? 31.655 3.925 -16.421 1.00 41.22 87 PHE A O 1
#

InterPro domains:
  IPR043128 Reverse transcriptase/Diguanylate cyclase domain [G3DSA:3.30.70.270] (4-83)
  IPR043502 DNA/RNA polymerase superfamily [SSF56672] (2-82)
  IPR051320 Viral Replication and Maturation Polyprotein [PTHR33064] (3-81)

Organism: Tanacetum cinerariifolium (NCBI:txid118510)

Radius of gyration: 14.25 Å; chains: 1; bounding box: 51×21×32 Å

Secondary structure (DSSP, 8-state):
--HHHHHHHHTPPPP-SHHHHHHHHHHHHHTTTTSTTHHHHHHHHHHHTSTT------HHHHHHHHHHHHHHHHHHHHHS-------

Sequence (87 aa):
MDLAKVEAITKWPRPTSVTEVHSFLALAGYYRRFVEGFSRLALPLTKLMRKGEKFVWNEEQEKSFEELKQRIVSAHVLTLPSGLGGF

pLDDT: mean 80.26, std 12.16, range [41.22, 91.0]

Foldseek 3Di:
DDPPLLVCLLPPDDDPDLVSLVVSCVSLVVQVVQQVCLCVLCVVSVVCNDPPDPNDDDPSVVVSSVSSSVSSNVSVVVPPPPPPDDD